Protein AF-A0A7X1GNG3-F1 (afdb_monomer_lite)

pLDDT: mean 73.54, std 14.27, range [45.41, 89.0]

Sequence (79 aa):
MPDLNGKAYEGGILQSVREAVIDILELRFEVIPELIVNRLNKIYDPSILKIFRRKAVRITPPEVIEVFRPLRFLKRRMI

Foldseek 3Di:
DPDPPVVVVLVVLLVVLLVLLVVLLCVVPVDDPVLLSVVSVVDSDVVVSVVSNVCSNVDDPVCSCVVSPPPVPVPPPDD

Structure (mmCIF, N/CA/C/O backbone):
data_AF-A0A7X1GNG3-F1
#
_entry.id   AF-A0A7X1GNG3-F1
#
loop_
_atom_site.group_PDB
_atom_site.id
_atom_site.type_symbol
_atom_site.label_atom_id
_atom_site.label_alt_id
_atom_site.label_comp_id
_atom_site.label_asym_id
_atom_site.label_entity_id
_atom_site.label_seq_id
_atom_site.pdbx_PDB_ins_code
_atom_site.Cartn_x
_atom_site.Cartn_y
_atom_site.Cartn_z
_atom_site.occupancy
_atom_site.B_iso_or_equiv
_atom_site.auth_seq_id
_atom_site.auth_comp_id
_atom_site.auth_asym_id
_atom_site.auth_atom_id
_atom_site.pdbx_PDB_model_num
ATOM 1 N N . MET A 1 1 ? 11.116 -3.074 -36.628 1.00 46.09 1 MET A N 1
ATOM 2 C CA . MET A 1 1 ? 10.141 -2.754 -35.564 1.00 46.09 1 MET A CA 1
ATOM 3 C C . MET A 1 1 ? 10.895 -2.776 -34.244 1.00 46.09 1 MET A C 1
ATOM 5 O O . MET A 1 1 ? 11.609 -3.751 -34.044 1.00 46.09 1 MET A O 1
ATOM 9 N N . PRO A 1 2 ? 10.862 -1.725 -33.409 1.00 45.41 2 PRO A N 1
ATOM 10 C CA . PRO A 1 2 ? 11.531 -1.777 -32.114 1.00 45.41 2 PRO A CA 1
ATOM 11 C C . PRO A 1 2 ? 10.794 -2.764 -31.197 1.00 45.41 2 PRO A C 1
ATOM 13 O O . PRO A 1 2 ? 9.568 -2.734 -31.109 1.00 45.41 2 PRO A O 1
ATOM 16 N N . ASP A 1 3 ? 11.555 -3.662 -30.578 1.00 47.16 3 ASP A N 1
ATOM 17 C CA . ASP A 1 3 ? 11.091 -4.702 -29.661 1.00 47.16 3 ASP A CA 1
ATOM 18 C C . ASP A 1 3 ? 10.383 -4.076 -28.441 1.00 47.16 3 ASP A C 1
ATOM 20 O O . ASP A 1 3 ? 10.987 -3.369 -27.635 1.00 47.16 3 ASP A O 1
ATOM 24 N N . LEU A 1 4 ? 9.066 -4.290 -28.344 1.00 54.06 4 LEU A N 1
ATOM 25 C CA . LEU A 1 4 ? 8.213 -3.828 -27.240 1.00 54.06 4 LEU A CA 1
ATOM 26 C C . LEU A 1 4 ? 8.212 -4.807 -26.047 1.00 54.06 4 LEU A C 1
ATOM 28 O O . LEU A 1 4 ? 7.573 -4.525 -25.030 1.00 54.06 4 LEU A O 1
ATOM 32 N N . ASN A 1 5 ? 8.922 -5.940 -26.143 1.00 51.22 5 ASN A N 1
ATOM 33 C CA . ASN A 1 5 ? 8.854 -7.018 -25.153 1.00 51.22 5 ASN A CA 1
ATOM 34 C C . ASN A 1 5 ? 9.475 -6.642 -23.805 1.00 51.22 5 ASN A C 1
ATOM 36 O O . ASN A 1 5 ? 8.934 -7.022 -22.768 1.00 51.22 5 ASN A O 1
ATOM 40 N N . GLY A 1 6 ? 10.549 -5.845 -23.790 1.00 46.72 6 GLY A N 1
ATOM 41 C CA . GLY A 1 6 ? 11.159 -5.385 -22.535 1.00 46.72 6 GLY A CA 1
ATOM 42 C C . GLY A 1 6 ? 10.207 -4.535 -21.684 1.00 46.72 6 GLY A C 1
ATOM 43 O O . GLY A 1 6 ? 10.003 -4.809 -20.504 1.00 46.72 6 GLY A O 1
ATOM 44 N N . LYS A 1 7 ? 9.519 -3.565 -22.304 1.00 48.09 7 LYS A N 1
ATOM 45 C CA . LYS A 1 7 ? 8.660 -2.608 -21.582 1.00 48.09 7 LYS A CA 1
ATOM 46 C C . LYS A 1 7 ? 7.329 -3.197 -21.118 1.00 48.09 7 LYS A C 1
ATOM 48 O O . LYS A 1 7 ? 6.827 -2.791 -20.071 1.00 48.09 7 LYS A O 1
ATOM 53 N N . ALA A 1 8 ? 6.762 -4.140 -21.871 1.00 56.25 8 ALA A N 1
ATOM 54 C CA . ALA A 1 8 ? 5.548 -4.847 -21.462 1.00 56.25 8 ALA A CA 1
ATOM 55 C C . ALA A 1 8 ? 5.806 -5.739 -20.237 1.00 56.25 8 ALA A C 1
ATOM 57 O O . ALA A 1 8 ? 5.010 -5.754 -19.299 1.00 56.25 8 ALA A O 1
ATOM 58 N N . TYR A 1 9 ? 6.953 -6.423 -20.212 1.00 58.38 9 TYR A N 1
ATOM 59 C CA . TYR A 1 9 ? 7.353 -7.279 -19.098 1.00 58.38 9 TYR A CA 1
ATOM 60 C C . TYR A 1 9 ? 7.705 -6.472 -17.839 1.00 58.38 9 TYR A C 1
ATOM 62 O O . TYR A 1 9 ? 7.241 -6.792 -16.744 1.00 58.38 9 TYR A O 1
ATOM 70 N N . GLU A 1 10 ? 8.456 -5.376 -17.986 1.00 59.28 10 GLU A N 1
ATOM 71 C CA . GLU A 1 10 ? 8.768 -4.466 -16.875 1.00 59.28 10 GLU A CA 1
ATOM 72 C C . GLU A 1 10 ? 7.507 -3.794 -16.307 1.00 59.28 10 GLU A C 1
ATOM 74 O O . GLU A 1 10 ? 7.361 -3.686 -15.086 1.00 59.28 10 GLU A O 1
ATOM 79 N N . GLY A 1 11 ? 6.565 -3.403 -17.173 1.00 63.97 11 GLY A N 1
ATOM 80 C CA . GLY A 1 11 ? 5.259 -2.879 -16.771 1.00 63.97 11 GLY A CA 1
ATOM 81 C C . GLY A 1 11 ? 4.416 -3.909 -16.018 1.00 63.97 11 GLY A C 1
ATOM 82 O O . GLY A 1 11 ? 3.852 -3.584 -14.973 1.00 63.97 11 GLY A O 1
ATOM 83 N N . GLY A 1 12 ? 4.403 -5.160 -16.489 1.00 75.62 12 GLY A N 1
ATOM 84 C CA . GLY A 1 12 ? 3.718 -6.272 -15.828 1.00 75.62 12 GLY A CA 1
ATOM 85 C C . GLY A 1 12 ? 4.275 -6.557 -14.433 1.00 75.62 12 GLY A C 1
ATOM 86 O O . GLY A 1 12 ? 3.515 -6.629 -13.473 1.00 75.62 12 GLY A O 1
ATOM 87 N N . ILE A 1 13 ? 5.603 -6.615 -14.281 1.00 77.75 13 ILE A N 1
ATOM 88 C CA . ILE A 1 13 ? 6.237 -6.795 -12.964 1.00 77.75 13 ILE A CA 1
ATOM 89 C C . ILE A 1 13 ? 5.886 -5.638 -12.026 1.00 77.75 13 ILE A C 1
ATOM 91 O O . ILE A 1 13 ? 5.557 -5.863 -10.859 1.00 77.75 13 ILE A O 1
ATOM 95 N N . LEU A 1 14 ? 5.962 -4.396 -12.508 1.00 81.88 14 LEU A N 1
ATOM 96 C CA . LEU A 1 14 ? 5.664 -3.220 -11.697 1.00 81.88 14 LEU A CA 1
ATOM 97 C C . LEU A 1 14 ? 4.206 -3.230 -11.216 1.00 81.88 14 LEU A C 1
ATOM 99 O O . LEU A 1 14 ? 3.942 -2.957 -10.043 1.00 81.88 14 LEU A O 1
ATOM 103 N N . GLN A 1 15 ? 3.280 -3.582 -12.107 1.00 83.62 15 GLN A N 1
ATOM 104 C CA . GLN A 1 15 ? 1.863 -3.696 -11.797 1.00 83.62 15 GLN A CA 1
ATOM 105 C C . GLN A 1 15 ? 1.591 -4.818 -10.790 1.00 83.62 15 GLN A C 1
ATOM 107 O O . GLN A 1 15 ? 0.978 -4.552 -9.760 1.00 83.62 15 GLN A O 1
ATOM 112 N N . SER A 1 16 ? 2.149 -6.015 -10.989 1.00 85.44 16 SER A N 1
ATOM 113 C CA . SER A 1 16 ? 1.957 -7.130 -10.053 1.00 85.44 16 SER A CA 1
ATOM 114 C C . SER A 1 16 ? 2.506 -6.836 -8.655 1.00 85.44 16 SER A C 1
ATOM 116 O O . SER A 1 16 ? 1.909 -7.221 -7.652 1.00 85.44 16 SER A O 1
ATOM 118 N N . VAL A 1 17 ? 3.642 -6.132 -8.542 1.00 85.50 17 VAL A N 1
ATOM 119 C CA . VAL A 1 17 ? 4.159 -5.737 -7.219 1.00 85.50 17 VAL A CA 1
ATOM 120 C C . VAL A 1 17 ? 3.248 -4.692 -6.574 1.00 85.50 17 VAL A C 1
ATOM 122 O O . VAL A 1 17 ? 3.083 -4.713 -5.357 1.00 85.50 17 VAL A O 1
ATOM 125 N N . ARG A 1 18 ? 2.655 -3.791 -7.362 1.00 88.12 18 ARG A N 1
ATOM 126 C CA . ARG A 1 18 ? 1.721 -2.779 -6.866 1.00 88.12 18 ARG A CA 1
ATOM 127 C C . ARG A 1 18 ? 0.434 -3.405 -6.340 1.00 88.12 18 ARG A C 1
ATOM 129 O O . ARG A 1 18 ? 0.045 -3.086 -5.221 1.00 88.12 18 ARG A O 1
ATOM 136 N N . GLU A 1 19 ? -0.169 -4.300 -7.111 1.00 87.88 19 GLU A N 1
ATOM 137 C CA . GLU A 1 19 ? -1.367 -5.052 -6.723 1.00 87.88 19 GLU A CA 1
ATOM 138 C C . GLU A 1 19 ? -1.108 -5.831 -5.433 1.00 87.88 19 GLU A C 1
ATOM 140 O O . GLU A 1 19 ? -1.821 -5.642 -4.457 1.00 87.88 19 GLU A O 1
ATOM 145 N N . ALA A 1 20 ? 0.032 -6.522 -5.33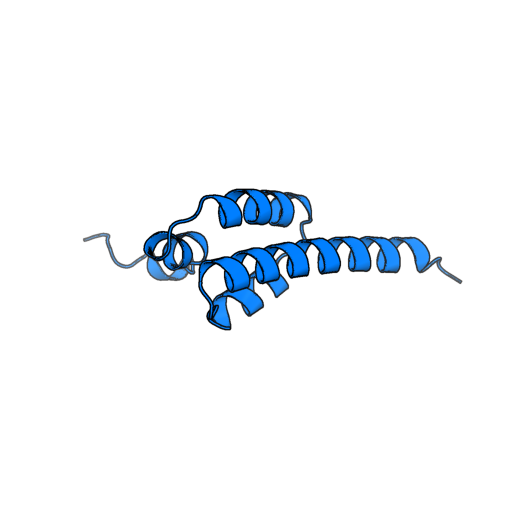4 1.00 88.88 20 ALA A N 1
ATOM 146 C CA . ALA A 1 20 ? 0.406 -7.225 -4.108 1.00 88.88 20 ALA A CA 1
ATOM 147 C C . ALA A 1 20 ? 0.545 -6.310 -2.873 1.00 88.88 20 ALA A C 1
ATOM 149 O O . ALA A 1 20 ? 0.362 -6.766 -1.747 1.00 88.88 20 ALA A O 1
ATOM 150 N N . VAL A 1 21 ? 0.923 -5.036 -3.037 1.00 87.50 21 VAL A N 1
ATOM 151 C CA . VAL A 1 21 ? 0.941 -4.076 -1.916 1.00 87.50 21 VAL A CA 1
ATOM 152 C C . VAL A 1 21 ? -0.482 -3.698 -1.516 1.00 87.50 21 VAL A C 1
ATOM 154 O O . VAL A 1 21 ? -0.760 -3.617 -0.323 1.00 87.50 21 VAL A O 1
ATOM 157 N N . ILE A 1 22 ? -1.352 -3.455 -2.496 1.00 88.06 22 ILE A N 1
ATOM 158 C CA . ILE A 1 22 ? -2.756 -3.085 -2.295 1.00 88.06 22 ILE A CA 1
ATOM 159 C C . ILE A 1 22 ? -3.490 -4.232 -1.594 1.00 88.06 22 ILE A C 1
ATOM 161 O O . ILE A 1 22 ? -4.016 -3.999 -0.512 1.00 88.06 22 ILE A O 1
ATOM 165 N N . ASP A 1 23 ? -3.380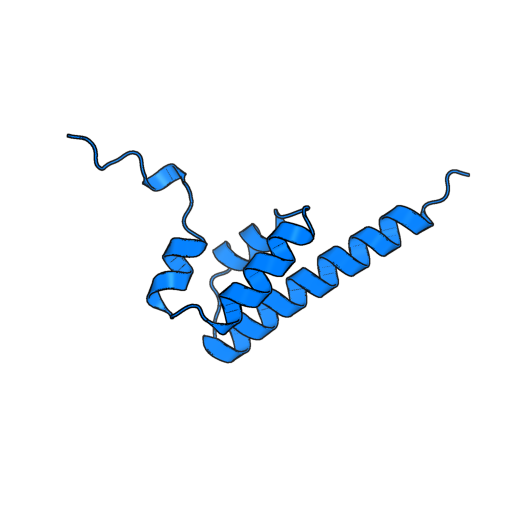 -5.465 -2.092 1.00 89.00 23 ASP A N 1
ATOM 166 C CA . ASP A 1 23 ? -4.005 -6.655 -1.496 1.00 89.00 23 ASP A CA 1
ATOM 167 C C . ASP A 1 23 ? -3.627 -6.837 -0.019 1.00 89.00 23 ASP A C 1
ATOM 169 O O . ASP A 1 23 ? -4.474 -7.099 0.833 1.00 89.00 23 ASP A O 1
ATOM 173 N N . ILE A 1 24 ? -2.341 -6.669 0.323 1.00 88.69 24 ILE A N 1
ATOM 174 C CA . ILE A 1 24 ? -1.876 -6.776 1.716 1.00 88.69 24 ILE A CA 1
ATOM 175 C C . ILE A 1 24 ? -2.519 -5.696 2.590 1.00 88.69 24 ILE A C 1
ATOM 177 O O . ILE A 1 24 ? -2.829 -5.950 3.755 1.00 88.69 24 ILE A O 1
ATOM 181 N N . LEU A 1 25 ? -2.675 -4.483 2.059 1.00 86.12 25 LEU A N 1
ATOM 182 C CA . LEU A 1 25 ? -3.293 -3.382 2.787 1.00 86.12 25 LEU A CA 1
ATOM 183 C C . LEU A 1 25 ? -4.810 -3.589 2.923 1.00 86.12 25 LEU A C 1
ATOM 185 O O . LEU A 1 25 ? -5.323 -3.369 4.014 1.00 86.12 25 LEU A O 1
ATOM 189 N N . GLU A 1 26 ? -5.511 -4.066 1.892 1.00 87.62 26 GLU A N 1
ATO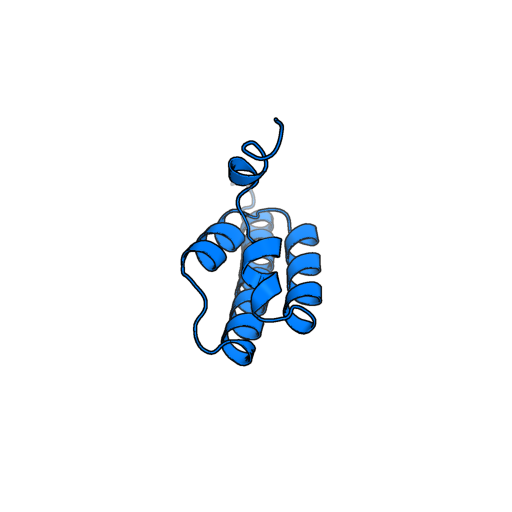M 190 C CA . GLU A 1 26 ? -6.945 -4.405 1.971 1.00 87.62 26 GLU A CA 1
ATOM 191 C C . GLU A 1 26 ? -7.193 -5.520 2.978 1.00 87.62 26 GLU A C 1
ATOM 193 O O . GLU A 1 26 ? -8.042 -5.384 3.851 1.00 87.62 26 GLU A O 1
ATOM 198 N N . LEU A 1 27 ? -6.382 -6.578 2.948 1.00 87.94 27 LEU A N 1
ATOM 199 C CA . LEU A 1 27 ? -6.521 -7.698 3.876 1.00 87.94 27 LEU A CA 1
ATOM 200 C C . LEU A 1 27 ? -6.298 -7.280 5.337 1.00 87.94 27 LEU A C 1
ATOM 202 O O . LEU A 1 27 ? -6.847 -7.894 6.249 1.00 87.94 27 LEU A O 1
ATOM 206 N N . ARG A 1 28 ? -5.486 -6.242 5.579 1.00 84.25 28 ARG A N 1
ATOM 207 C CA . ARG A 1 28 ? -5.190 -5.746 6.932 1.00 84.25 28 ARG A CA 1
ATOM 208 C C . ARG A 1 28 ? -6.125 -4.650 7.420 1.00 84.25 28 ARG A C 1
ATOM 210 O O . ARG A 1 28 ? -6.316 -4.542 8.628 1.00 84.25 28 ARG A O 1
ATOM 217 N N . PHE A 1 29 ? -6.625 -3.808 6.523 1.00 82.81 29 PHE A N 1
ATOM 218 C CA . PHE A 1 29 ? -7.351 -2.590 6.884 1.00 82.81 29 PHE A CA 1
ATOM 219 C C . PHE A 1 29 ? -8.792 -2.561 6.375 1.00 82.81 29 PHE A C 1
ATOM 221 O O . PHE A 1 29 ? -9.495 -1.606 6.694 1.00 82.81 29 PHE A O 1
ATOM 228 N N . GLU A 1 30 ? -9.229 -3.583 5.631 1.00 80.00 30 GLU A N 1
ATOM 229 C CA . GLU A 1 30 ? -10.545 -3.740 4.984 1.00 80.00 30 GLU A CA 1
ATOM 230 C C . GLU A 1 30 ? -10.838 -2.696 3.894 1.00 80.00 30 GLU A C 1
ATOM 232 O O . GLU A 1 30 ? -11.273 -3.035 2.799 1.00 80.00 30 GLU A O 1
ATOM 237 N N . VAL A 1 31 ? -10.542 -1.425 4.164 1.00 78.00 31 VAL A N 1
ATOM 238 C CA . VAL A 1 31 ? -10.705 -0.299 3.251 1.00 78.00 31 VAL A CA 1
ATOM 239 C C . VAL A 1 31 ? -9.417 0.512 3.226 1.00 78.00 31 VAL A C 1
ATOM 241 O O . VAL A 1 31 ? -8.966 1.043 4.244 1.00 78.00 31 VAL A O 1
ATOM 244 N N . ILE A 1 32 ? -8.840 0.670 2.037 1.00 81.75 32 ILE A N 1
ATOM 245 C CA . ILE A 1 32 ? -7.713 1.579 1.814 1.00 81.75 32 ILE A CA 1
ATOM 246 C C . ILE A 1 32 ? -8.202 2.873 1.164 1.00 81.75 32 ILE A C 1
ATOM 248 O O . ILE A 1 32 ? -8.901 2.833 0.152 1.00 81.75 32 ILE A O 1
ATOM 252 N N . PRO A 1 33 ? -7.782 4.043 1.673 1.00 82.44 33 PRO A N 1
ATOM 253 C CA . PRO A 1 33 ? -8.069 5.308 1.020 1.00 82.44 33 PRO A CA 1
ATOM 254 C C . PRO A 1 33 ? -7.530 5.344 -0.414 1.00 82.44 33 PRO A C 1
ATOM 256 O O . PRO A 1 33 ? -6.357 5.041 -0.652 1.00 82.44 33 PRO A O 1
ATOM 259 N N . GLU A 1 34 ? -8.336 5.848 -1.350 1.00 83.12 34 GLU A N 1
ATOM 260 C CA . GLU A 1 34 ? -7.952 6.009 -2.762 1.00 83.12 34 GLU A CA 1
ATOM 261 C C . GLU A 1 34 ? -6.656 6.829 -2.926 1.00 83.12 34 GLU A C 1
ATOM 263 O O . GLU A 1 34 ? -5.845 6.590 -3.820 1.00 83.12 34 GLU A O 1
ATOM 268 N N . LEU A 1 35 ? -6.387 7.759 -2.001 1.00 83.25 35 LEU A N 1
ATOM 269 C CA . LEU A 1 35 ? -5.137 8.521 -1.945 1.00 83.25 35 LEU A CA 1
ATOM 270 C C . LEU A 1 35 ? -3.886 7.622 -1.907 1.00 83.25 35 LEU A C 1
ATOM 272 O O . LEU A 1 35 ? -2.856 7.988 -2.478 1.00 83.25 35 LEU A O 1
ATOM 276 N N . ILE A 1 36 ? -3.953 6.476 -1.226 1.00 83.06 36 ILE A N 1
ATOM 277 C CA . ILE A 1 36 ? -2.841 5.526 -1.092 1.00 83.06 36 ILE A CA 1
ATOM 278 C C . ILE A 1 36 ? -2.649 4.764 -2.399 1.00 83.06 36 ILE A C 1
ATOM 280 O O . ILE A 1 36 ? -1.530 4.710 -2.912 1.00 83.06 36 ILE A O 1
ATOM 284 N N . VAL A 1 37 ? -3.739 4.277 -2.992 1.00 85.19 37 VAL A N 1
ATOM 285 C CA . VAL A 1 37 ? -3.730 3.615 -4.305 1.00 85.19 37 VAL A CA 1
ATOM 286 C C . VAL A 1 37 ? -3.151 4.549 -5.372 1.00 85.19 37 VAL A C 1
ATOM 288 O O . VAL A 1 37 ? -2.198 4.202 -6.070 1.00 85.19 37 VAL A O 1
ATOM 291 N N . ASN A 1 38 ? -3.622 5.796 -5.418 1.00 85.25 38 ASN A N 1
ATOM 292 C CA . ASN A 1 38 ? -3.132 6.824 -6.336 1.00 85.25 38 ASN A CA 1
ATOM 293 C C . ASN A 1 38 ? -1.642 7.152 -6.151 1.00 85.25 38 ASN A C 1
ATOM 295 O O . ASN A 1 38 ? -0.974 7.561 -7.102 1.00 85.25 38 ASN A O 1
ATOM 299 N N . ARG A 1 39 ? -1.088 6.987 -4.944 1.00 84.06 39 ARG A N 1
ATOM 300 C CA . ARG A 1 39 ? 0.355 7.147 -4.701 1.00 84.06 39 ARG A CA 1
ATOM 301 C C . ARG A 1 39 ? 1.150 5.964 -5.187 1.00 84.06 39 ARG A C 1
ATOM 303 O O . ARG A 1 39 ? 2.147 6.174 -5.867 1.00 84.06 39 ARG A O 1
ATOM 310 N N . LEU A 1 40 ? 0.710 4.755 -4.855 1.00 85.50 40 LEU A N 1
ATOM 311 C CA . LEU A 1 40 ? 1.336 3.529 -5.332 1.00 85.50 40 LEU A CA 1
ATOM 312 C C . LEU A 1 40 ? 1.369 3.514 -6.867 1.00 85.50 40 LEU A C 1
ATOM 314 O O . LEU A 1 40 ? 2.397 3.173 -7.452 1.00 85.50 40 LEU A O 1
ATOM 318 N N . ASN A 1 41 ? 0.306 4.014 -7.510 1.00 85.62 41 ASN A N 1
ATOM 319 C CA . ASN A 1 41 ? 0.216 4.189 -8.960 1.00 85.62 41 ASN A CA 1
ATOM 320 C C . ASN A 1 41 ? 1.265 5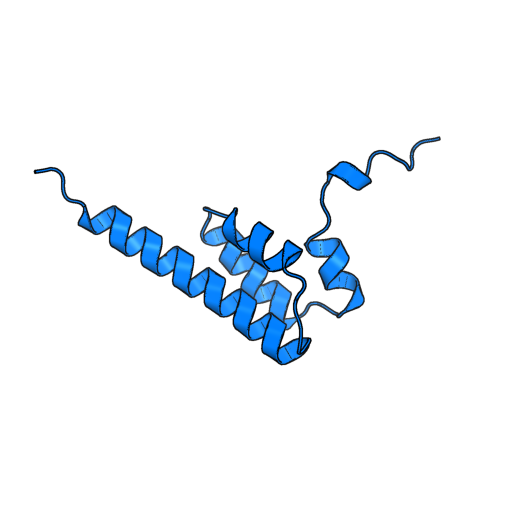.130 -9.567 1.00 85.62 41 ASN A C 1
ATOM 322 O O . ASN A 1 41 ? 1.648 4.958 -10.721 1.00 85.62 41 ASN A O 1
ATOM 326 N N . LYS A 1 42 ? 1.772 6.092 -8.790 1.00 86.69 42 LYS A N 1
ATOM 327 C CA . LYS A 1 42 ? 2.801 7.052 -9.222 1.00 86.69 42 LYS A CA 1
ATOM 328 C C . LYS A 1 42 ? 4.229 6.572 -8.955 1.00 86.69 42 LYS A C 1
ATOM 330 O O . LYS A 1 42 ? 5.172 7.288 -9.285 1.00 86.69 42 LYS A O 1
ATOM 335 N N . ILE A 1 43 ? 4.406 5.395 -8.351 1.00 83.75 43 ILE A N 1
ATOM 336 C CA . ILE A 1 43 ? 5.723 4.792 -8.144 1.00 83.75 43 ILE A CA 1
ATOM 337 C C . ILE A 1 43 ? 6.055 3.934 -9.366 1.00 83.75 43 ILE A C 1
ATOM 339 O O . ILE A 1 43 ? 5.374 2.945 -9.645 1.00 83.75 43 ILE A O 1
ATOM 343 N N . TYR A 1 44 ? 7.120 4.327 -10.065 1.00 83.00 44 TYR A N 1
ATOM 344 C CA . TYR A 1 44 ? 7.662 3.625 -11.234 1.00 83.00 44 TYR A CA 1
ATOM 345 C C . TYR A 1 44 ? 8.937 2.837 -10.923 1.00 83.00 44 TYR A C 1
ATOM 347 O O . TYR A 1 44 ? 9.431 2.108 -11.775 1.00 83.00 44 TYR A O 1
ATOM 355 N N . ASP A 1 45 ? 9.456 2.963 -9.699 1.00 81.88 45 ASP A N 1
ATOM 356 C CA . ASP A 1 45 ? 10.628 2.223 -9.248 1.00 81.88 45 ASP A CA 1
ATOM 357 C C . ASP A 1 45 ? 10.204 0.926 -8.522 1.00 81.88 45 ASP A C 1
ATOM 359 O O . ASP A 1 45 ? 9.580 0.979 -7.450 1.00 81.88 45 ASP A O 1
ATOM 363 N N . PRO A 1 46 ? 10.532 -0.256 -9.071 1.00 80.31 46 PRO A N 1
ATOM 364 C CA . PRO A 1 46 ? 10.135 -1.533 -8.486 1.00 80.31 46 PRO A CA 1
ATOM 365 C C . PRO A 1 46 ? 10.842 -1.827 -7.153 1.00 80.31 46 PRO A C 1
ATOM 367 O O . PRO A 1 46 ? 10.309 -2.576 -6.329 1.00 80.31 46 PRO A O 1
ATOM 370 N N . SER A 1 47 ? 12.015 -1.241 -6.895 1.00 83.81 47 SER A N 1
ATOM 371 C CA . SER A 1 47 ? 12.722 -1.398 -5.617 1.00 83.81 47 SER A CA 1
ATOM 372 C C . SER A 1 47 ? 11.988 -0.661 -4.500 1.00 83.81 47 SER A C 1
ATOM 374 O O . SER A 1 47 ? 11.810 -1.212 -3.411 1.00 83.81 47 SER A O 1
ATOM 376 N N . ILE A 1 48 ? 11.470 0.536 -4.786 1.00 84.00 48 ILE A N 1
ATOM 377 C CA . ILE A 1 48 ? 10.614 1.290 -3.864 1.00 84.00 48 ILE A CA 1
ATOM 378 C C . ILE A 1 48 ? 9.337 0.498 -3.552 1.00 84.00 48 ILE A C 1
ATOM 380 O O . ILE A 1 48 ? 8.996 0.326 -2.379 1.00 84.00 48 ILE A O 1
ATOM 384 N N . LEU A 1 49 ? 8.659 -0.061 -4.560 1.00 83.62 49 LEU A N 1
ATOM 385 C CA . LEU A 1 49 ? 7.460 -0.881 -4.333 1.00 83.62 49 LEU A CA 1
ATOM 386 C C . LEU A 1 49 ? 7.750 -2.136 -3.494 1.00 83.62 49 LEU A C 1
ATOM 388 O O . LEU A 1 49 ? 6.968 -2.471 -2.603 1.00 83.62 49 LEU A O 1
ATOM 392 N N . LYS A 1 50 ? 8.901 -2.795 -3.687 1.00 84.12 50 LYS A N 1
ATOM 393 C CA . LYS A 1 50 ? 9.330 -3.917 -2.829 1.00 84.12 50 LYS A CA 1
ATOM 394 C C . LYS A 1 50 ? 9.504 -3.500 -1.365 1.00 84.12 50 LYS A 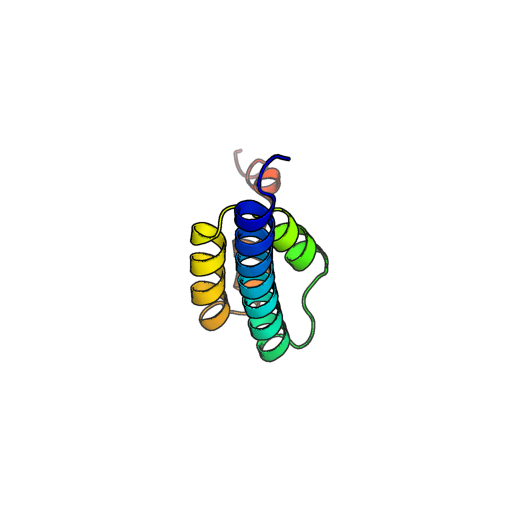C 1
ATOM 396 O O . LYS A 1 50 ? 9.161 -4.276 -0.470 1.00 84.12 50 LYS A O 1
ATOM 401 N N . ILE A 1 51 ? 10.012 -2.294 -1.102 1.00 86.31 51 ILE A N 1
ATOM 402 C CA . ILE A 1 51 ? 10.114 -1.749 0.261 1.00 86.31 51 ILE A CA 1
ATOM 403 C C . ILE A 1 51 ? 8.716 -1.530 0.843 1.00 86.31 51 ILE A C 1
ATOM 405 O O . ILE A 1 51 ? 8.460 -1.957 1.971 1.00 86.31 51 ILE A O 1
ATOM 409 N N . PHE A 1 52 ? 7.800 -0.928 0.078 1.00 84.00 52 PHE A N 1
ATOM 410 C CA . PHE A 1 52 ? 6.413 -0.740 0.509 1.00 84.00 52 PHE A CA 1
ATOM 411 C C . PHE A 1 52 ? 5.718 -2.061 0.806 1.00 84.00 52 PHE A C 1
ATOM 413 O O . PHE A 1 52 ? 5.086 -2.168 1.848 1.00 84.00 52 PHE A O 1
ATOM 420 N N . ARG A 1 53 ? 5.912 -3.094 -0.018 1.00 85.12 53 ARG A N 1
ATOM 421 C CA . ARG A 1 53 ? 5.358 -4.432 0.230 1.00 85.12 53 ARG A CA 1
ATOM 422 C C . ARG A 1 53 ? 5.807 -4.995 1.574 1.00 85.12 53 ARG A C 1
ATOM 424 O O . ARG A 1 53 ? 4.987 -5.476 2.346 1.00 85.12 53 ARG A O 1
ATOM 431 N N . ARG A 1 54 ? 7.101 -4.899 1.897 1.00 85.56 54 ARG A N 1
ATOM 432 C CA . ARG A 1 54 ? 7.624 -5.354 3.199 1.00 85.56 54 ARG A CA 1
ATOM 433 C C . ARG A 1 54 ? 7.086 -4.518 4.360 1.00 85.56 54 ARG A C 1
ATOM 435 O O . ARG A 1 54 ? 6.814 -5.064 5.426 1.00 85.56 54 ARG A O 1
ATOM 442 N N . LYS A 1 55 ? 6.942 -3.204 4.161 1.00 83.00 55 LYS A N 1
ATOM 443 C CA . LYS A 1 55 ? 6.392 -2.295 5.172 1.00 83.00 55 LYS A CA 1
ATOM 444 C C . LYS A 1 55 ? 4.898 -2.515 5.394 1.00 83.00 55 LYS A C 1
ATOM 446 O O . LYS A 1 55 ? 4.490 -2.528 6.543 1.00 83.00 55 LYS A O 1
ATOM 451 N N . ALA A 1 56 ? 4.110 -2.762 4.350 1.00 81.56 56 ALA A N 1
ATOM 452 C CA . ALA A 1 56 ? 2.667 -2.999 4.427 1.00 81.56 56 ALA A CA 1
ATOM 453 C C . ALA A 1 56 ? 2.306 -4.172 5.356 1.00 81.56 56 ALA A C 1
ATOM 455 O O . ALA A 1 56 ? 1.302 -4.128 6.058 1.00 81.56 56 ALA A O 1
ATOM 456 N N . VAL A 1 57 ? 3.175 -5.183 5.445 1.00 81.44 57 VAL A N 1
ATOM 457 C CA . VAL A 1 57 ? 3.013 -6.314 6.376 1.00 81.44 57 VAL A CA 1
ATOM 458 C C . VAL A 1 57 ? 3.216 -5.907 7.844 1.00 81.44 57 VAL A C 1
ATOM 460 O O . VAL A 1 57 ? 2.684 -6.550 8.743 1.00 81.44 57 VAL A O 1
ATOM 463 N N . ARG A 1 58 ? 4.005 -4.862 8.110 1.00 81.25 58 ARG A N 1
ATOM 464 C CA . ARG A 1 58 ? 4.410 -4.443 9.465 1.00 81.25 58 ARG A CA 1
ATOM 465 C C . ARG A 1 58 ? 3.747 -3.153 9.935 1.00 81.25 58 ARG A C 1
ATOM 467 O O . ARG A 1 58 ? 3.782 -2.868 11.124 1.00 81.25 58 ARG A O 1
ATOM 474 N N . ILE A 1 59 ? 3.181 -2.381 9.015 1.00 77.94 59 ILE A N 1
ATOM 475 C CA . ILE A 1 59 ? 2.628 -1.063 9.293 1.00 77.94 59 ILE A CA 1
ATOM 476 C C . ILE A 1 59 ? 1.379 -1.179 10.161 1.00 77.94 59 ILE A C 1
ATOM 478 O O . ILE A 1 59 ? 0.533 -2.052 9.942 1.00 77.94 59 ILE A O 1
ATOM 482 N N . THR A 1 60 ? 1.274 -0.313 11.160 1.00 73.75 60 THR A N 1
ATOM 483 C CA . THR A 1 60 ? 0.075 -0.203 11.990 1.00 73.75 60 THR A CA 1
ATOM 484 C C . THR A 1 60 ? -0.924 0.775 11.352 1.00 73.75 60 THR A C 1
ATOM 486 O O . THR A 1 60 ? -0.504 1.658 10.599 1.00 73.75 60 THR A O 1
ATOM 489 N N . PRO A 1 61 ? -2.241 0.661 11.629 1.00 69.06 61 PRO A N 1
ATOM 490 C CA . PRO A 1 61 ? -3.252 1.558 11.060 1.00 69.06 61 PRO A CA 1
ATOM 491 C C . PRO A 1 61 ? -2.915 3.064 11.140 1.00 69.06 61 PRO A C 1
ATOM 493 O O . PRO A 1 61 ? -3.053 3.744 10.121 1.00 69.06 61 PRO A O 1
ATOM 496 N N . PRO A 1 62 ? -2.427 3.618 12.274 1.00 67.44 62 PRO A N 1
ATOM 497 C CA . PRO A 1 62 ? -2.081 5.041 12.339 1.00 67.44 62 PRO A CA 1
ATOM 498 C C . PRO A 1 62 ? -0.863 5.409 11.477 1.00 67.44 62 PRO A C 1
ATOM 500 O O . PRO A 1 62 ? -0.791 6.517 10.945 1.00 67.44 62 PRO A O 1
ATOM 503 N N . GLU A 1 63 ? 0.076 4.483 11.283 1.00 69.25 63 GLU A N 1
ATOM 504 C CA . GLU A 1 63 ? 1.290 4.719 10.497 1.00 69.25 63 GLU A CA 1
ATOM 505 C C . GLU A 1 63 ? 1.047 4.683 8.988 1.00 69.25 63 GLU A C 1
ATOM 507 O O . GLU A 1 63 ? 1.813 5.287 8.237 1.00 69.25 63 GLU A O 1
ATOM 512 N N . VAL A 1 64 ? -0.021 4.026 8.520 1.00 68.56 64 VAL A N 1
ATOM 513 C CA . VAL A 1 64 ? -0.397 3.999 7.095 1.00 68.56 64 VAL A CA 1
ATOM 514 C C . VAL A 1 64 ? -0.504 5.422 6.551 1.00 68.56 64 VAL A C 1
ATOM 516 O O . VAL A 1 64 ? 0.084 5.758 5.522 1.00 68.56 64 VAL A O 1
ATOM 519 N N . ILE A 1 65 ? -1.173 6.306 7.284 1.00 66.38 65 ILE A N 1
ATOM 520 C CA . ILE A 1 65 ? -1.343 7.699 6.870 1.00 66.38 65 ILE A CA 1
ATOM 521 C C . ILE A 1 65 ? -0.002 8.445 6.860 1.00 66.38 65 ILE A C 1
ATOM 523 O O . ILE A 1 65 ? 0.213 9.277 5.982 1.00 66.38 65 ILE A O 1
ATOM 527 N N . GLU A 1 66 ? 0.910 8.155 7.793 1.00 68.81 66 GLU A N 1
ATOM 528 C CA . GLU A 1 66 ? 2.223 8.808 7.872 1.00 68.81 66 GLU A CA 1
ATOM 529 C C . GLU A 1 66 ? 3.178 8.357 6.766 1.00 68.81 66 GLU A C 1
ATOM 531 O O . GLU A 1 66 ? 3.783 9.191 6.089 1.00 68.81 66 GLU A O 1
ATOM 536 N N . VAL A 1 67 ? 3.266 7.049 6.529 1.00 67.62 67 VAL A N 1
ATOM 537 C CA . VAL A 1 67 ? 4.113 6.451 5.486 1.00 67.62 67 VAL A CA 1
ATOM 538 C C . VAL A 1 67 ? 3.672 6.895 4.093 1.00 67.62 67 VAL A C 1
ATOM 540 O O . VAL A 1 67 ? 4.505 7.093 3.207 1.00 67.62 67 VAL A O 1
ATOM 543 N N . PHE A 1 68 ? 2.371 7.124 3.913 1.00 68.31 68 PHE A N 1
ATOM 544 C CA . PHE A 1 68 ? 1.797 7.679 2.696 1.00 68.31 68 PHE A CA 1
ATOM 545 C C . PHE A 1 68 ? 1.417 9.162 2.844 1.00 68.31 68 PHE A C 1
ATOM 547 O O . PHE A 1 68 ? 0.611 9.658 2.057 1.00 68.31 68 PHE A O 1
ATOM 554 N N . ARG A 1 69 ? 1.997 9.926 3.785 1.00 64.44 69 ARG A N 1
ATOM 555 C CA . ARG A 1 69 ? 1.716 11.369 3.907 1.00 64.44 69 ARG A CA 1
ATOM 556 C C . ARG A 1 69 ? 2.386 12.136 2.760 1.00 64.44 69 ARG A C 1
ATOM 558 O O . ARG A 1 69 ? 3.479 11.791 2.310 1.00 64.44 69 ARG A O 1
ATOM 565 N N . PRO A 1 70 ? 1.761 13.181 2.189 1.00 54.94 70 PRO A N 1
ATOM 566 C CA . PRO A 1 70 ? 2.461 14.079 1.274 1.00 54.94 70 PRO A CA 1
ATOM 567 C C . PRO A 1 70 ? 3.489 14.902 2.057 1.00 54.94 70 PRO A C 1
ATOM 569 O O . PRO A 1 70 ? 3.123 15.558 3.029 1.00 54.94 70 PRO A O 1
ATOM 572 N N . LEU A 1 71 ? 4.736 14.975 1.573 1.00 53.38 71 LEU A N 1
ATOM 573 C CA . LEU A 1 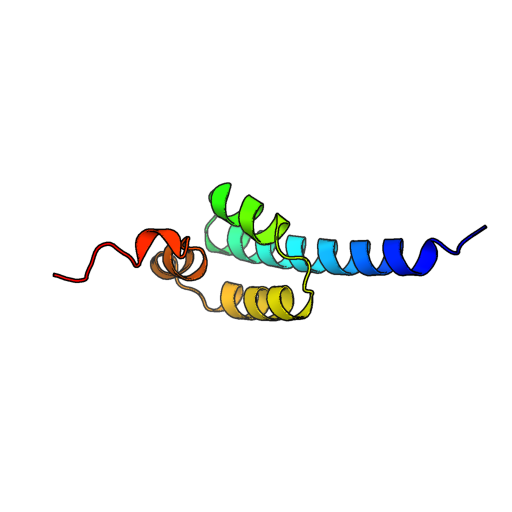71 ? 5.778 15.870 2.118 1.00 53.38 71 LEU A CA 1
ATOM 574 C C . LEU A 1 71 ? 5.354 17.355 2.157 1.00 53.38 71 LEU A C 1
ATOM 576 O O . LEU A 1 71 ? 5.980 18.171 2.824 1.00 53.38 71 LEU A O 1
ATOM 580 N N . ARG A 1 72 ? 4.244 17.707 1.494 1.00 48.12 72 ARG A N 1
ATOM 581 C CA . ARG A 1 72 ? 3.632 19.040 1.501 1.00 48.12 72 ARG A CA 1
ATOM 582 C C . ARG A 1 72 ? 3.120 19.500 2.877 1.00 48.12 72 ARG A C 1
ATOM 584 O O . ARG A 1 72 ? 2.877 20.688 3.042 1.00 48.12 72 ARG A O 1
ATOM 591 N N . PHE A 1 73 ? 2.997 18.601 3.857 1.00 49.25 73 PHE A N 1
ATOM 592 C CA . PHE A 1 73 ? 2.494 18.925 5.201 1.00 49.25 73 PHE A CA 1
ATOM 593 C C . PHE A 1 73 ? 3.582 19.049 6.277 1.00 49.25 73 PHE A C 1
ATOM 595 O O . PHE A 1 73 ? 3.277 19.448 7.396 1.00 49.25 73 PHE A O 1
ATOM 602 N N . LEU A 1 74 ? 4.855 18.789 5.950 1.00 50.22 74 LEU A N 1
ATOM 603 C CA . LEU A 1 74 ? 5.961 18.951 6.906 1.00 50.22 74 LEU A CA 1
ATOM 604 C C . LEU A 1 74 ? 6.461 20.408 7.027 1.00 50.22 74 LEU A C 1
ATOM 606 O O . LEU A 1 74 ? 7.319 20.695 7.852 1.00 50.22 74 LEU A O 1
ATOM 610 N N . LYS A 1 75 ? 5.919 21.345 6.231 1.00 49.06 75 LYS A N 1
ATOM 611 C CA . LYS A 1 75 ? 6.298 22.774 6.221 1.00 49.06 75 LYS A CA 1
ATOM 612 C C . LYS A 1 75 ? 5.362 23.698 7.024 1.00 49.06 75 LYS A C 1
ATOM 614 O O . LYS A 1 75 ? 5.242 24.873 6.700 1.00 49.06 75 LYS A O 1
ATOM 619 N N . ARG A 1 76 ? 4.675 23.204 8.059 1.00 52.66 76 ARG A N 1
ATOM 620 C CA . ARG A 1 76 ? 3.895 24.056 8.990 1.00 52.66 76 ARG A CA 1
ATOM 621 C C . ARG A 1 76 ? 4.136 23.725 10.462 1.00 52.66 76 ARG A C 1
ATOM 623 O O . ARG A 1 76 ? 3.231 23.779 11.285 1.00 52.66 76 ARG A O 1
ATOM 630 N N . ARG A 1 77 ? 5.369 23.358 10.798 1.00 54.84 77 ARG A N 1
ATOM 631 C CA . ARG A 1 77 ? 5.805 23.264 12.193 1.00 54.84 77 ARG A CA 1
ATOM 632 C C . ARG A 1 77 ? 7.248 23.735 12.311 1.00 54.84 77 ARG A C 1
ATOM 634 O O . ARG A 1 77 ? 8.137 22.986 12.688 1.00 54.84 77 ARG A O 1
ATOM 641 N N . MET A 1 78 ? 7.466 24.978 11.900 1.00 50.69 78 MET A N 1
ATOM 642 C CA . MET A 1 78 ? 8.655 25.733 12.255 1.00 50.69 78 MET A CA 1
ATOM 643 C C . MET A 1 78 ? 8.199 27.167 12.521 1.00 50.69 78 MET A C 1
ATOM 645 O O . MET A 1 78 ? 8.037 27.931 11.577 1.00 50.69 78 MET A O 1
ATOM 649 N N . ILE A 1 79 ? 7.997 27.422 13.821 1.00 54.97 79 ILE A N 1
ATOM 650 C CA . ILE A 1 79 ? 7.903 28.720 14.509 1.00 54.97 79 ILE A CA 1
ATOM 651 C C . ILE A 1 79 ? 6.613 29.505 14.251 1.00 54.97 79 ILE A C 1
ATOM 653 O O . ILE A 1 79 ? 6.371 29.940 13.107 1.00 54.97 79 ILE A O 1
#

Radius of gyration: 15.28 Å; chains: 1; bounding box: 23×36×50 Å

Secondary structure (DSSP, 8-state):
----HHHHHHHHHHHHHHHHHHHHHHHHHSS--HHHHHHHTT---HHHHHHHHHHHTT--HHHHHHHT--GGGTTS---